Protein AF-A0AAD3H4U1-F1 (afdb_monomer)

pLDDT: mean 79.17, std 21.66, range [33.5, 98.75]

Radius of gyration: 16.48 Å; Cα contacts (8 Å, |Δi|>4): 344; chains: 1; bounding box: 62×26×34 Å

Structure (mmCIF, N/CA/C/O backbone):
data_AF-A0AAD3H4U1-F1
#
_entry.id   AF-A0AAD3H4U1-F1
#
loop_
_atom_site.group_PDB
_atom_site.id
_atom_site.type_symbol
_atom_site.label_atom_id
_atom_site.label_alt_id
_atom_site.label_comp_id
_atom_site.label_asym_id
_atom_site.label_entity_id
_atom_site.label_seq_id
_atom_site.pdbx_PDB_ins_code
_atom_site.Cartn_x
_atom_site.Cartn_y
_atom_site.Cartn_z
_atom_site.occupancy
_atom_site.B_iso_or_equiv
_atom_site.auth_seq_id
_atom_site.auth_comp_id
_atom_site.auth_asym_id
_atom_site.auth_atom_id
_atom_site.pdbx_PDB_model_num
ATOM 1 N N . MET A 1 1 ? -32.655 1.627 -1.604 1.00 44.56 1 MET A N 1
ATOM 2 C CA . MET A 1 1 ? -31.757 0.829 -2.466 1.00 44.56 1 MET A CA 1
ATOM 3 C C . MET A 1 1 ? -30.440 0.688 -1.717 1.00 44.56 1 MET A C 1
ATOM 5 O O . MET A 1 1 ? -30.039 1.661 -1.097 1.00 44.56 1 MET A O 1
ATOM 9 N N . SER A 1 2 ? -29.913 -0.537 -1.650 1.00 52.81 2 SER A N 1
ATOM 10 C CA . SER A 1 2 ? -28.892 -1.041 -0.707 1.00 52.81 2 SER A CA 1
ATOM 11 C C . SER A 1 2 ? -27.741 -0.068 -0.403 1.00 52.81 2 SER A C 1
ATOM 13 O O . SER A 1 2 ? -27.067 0.391 -1.317 1.00 52.81 2 SER A O 1
ATOM 15 N N . THR A 1 3 ? -27.512 0.240 0.878 1.00 61.97 3 THR A N 1
ATOM 16 C CA . THR A 1 3 ? -26.547 1.250 1.357 1.00 61.97 3 THR A CA 1
ATOM 17 C C . THR A 1 3 ? -25.203 0.667 1.830 1.00 61.97 3 THR A C 1
ATOM 19 O O . THR A 1 3 ? -24.522 1.313 2.620 1.00 61.97 3 THR A O 1
ATOM 22 N N . SER A 1 4 ? -24.803 -0.537 1.394 1.00 68.81 4 SER A N 1
ATOM 23 C CA . SER A 1 4 ? -23.528 -1.152 1.830 1.00 68.81 4 SER A CA 1
ATOM 24 C C . SER A 1 4 ? -22.983 -2.265 0.920 1.00 68.81 4 SER A C 1
ATOM 26 O O . SER A 1 4 ? -22.328 -3.183 1.412 1.00 68.81 4 SER A O 1
ATOM 28 N N . ASP A 1 5 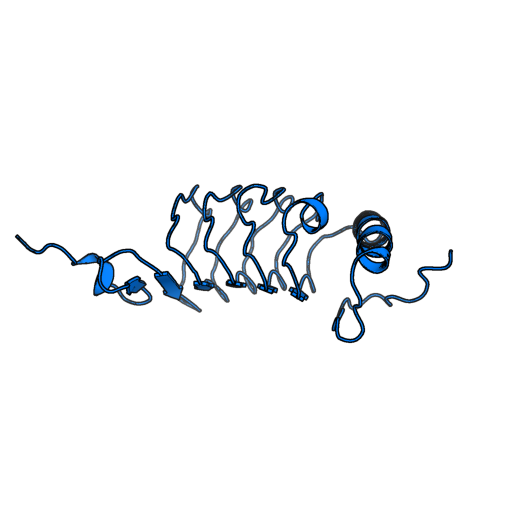? -23.275 -2.245 -0.383 1.00 83.62 5 ASP A N 1
ATOM 29 C CA . ASP A 1 5 ? -22.902 -3.354 -1.282 1.00 83.62 5 ASP A CA 1
ATOM 30 C C . ASP A 1 5 ? -21.385 -3.622 -1.303 1.00 83.62 5 ASP A C 1
ATOM 32 O O . ASP A 1 5 ? -20.948 -4.770 -1.262 1.00 83.62 5 ASP A O 1
ATOM 36 N N . HIS A 1 6 ? -20.567 -2.567 -1.223 1.00 91.19 6 HIS A N 1
ATOM 37 C CA . HIS A 1 6 ? -19.105 -2.674 -1.190 1.00 91.19 6 HIS A CA 1
ATOM 38 C C . HIS A 1 6 ? -18.565 -3.419 0.033 1.00 91.19 6 HIS A C 1
ATOM 40 O O . HIS A 1 6 ? -17.525 -4.059 -0.061 1.00 91.19 6 HIS A O 1
ATOM 46 N N . CYS A 1 7 ? -19.275 -3.395 1.164 1.00 94.62 7 CYS A N 1
ATOM 47 C CA . CYS A 1 7 ? -18.881 -4.139 2.363 1.00 94.62 7 CYS A CA 1
ATOM 48 C C . CYS A 1 7 ? -19.113 -5.650 2.232 1.00 94.62 7 CYS A C 1
ATOM 50 O O . CYS A 1 7 ? -18.691 -6.405 3.102 1.00 94.62 7 CYS A O 1
ATOM 52 N N . SER A 1 8 ? -19.810 -6.086 1.179 1.00 94.31 8 SER A N 1
ATOM 53 C CA . SER A 1 8 ? -19.998 -7.501 0.852 1.00 94.31 8 SER A CA 1
ATOM 54 C C . SER A 1 8 ? -19.009 -8.011 -0.198 1.00 94.31 8 SER A C 1
ATOM 56 O O . SER A 1 8 ? -18.995 -9.205 -0.501 1.00 94.31 8 SER A O 1
ATOM 58 N N . TRP A 1 9 ? -18.185 -7.125 -0.767 1.00 96.38 9 TRP A N 1
ATOM 59 C CA . TRP A 1 9 ? -17.201 -7.514 -1.766 1.00 96.38 9 TRP A CA 1
ATOM 60 C C . TRP A 1 9 ? -16.140 -8.422 -1.155 1.00 96.38 9 TRP A C 1
ATOM 62 O O . TRP A 1 9 ? -15.699 -8.238 -0.019 1.00 96.38 9 TRP A O 1
ATOM 72 N N . TYR A 1 10 ? -15.707 -9.405 -1.943 1.00 96.38 10 TYR A N 1
ATOM 73 C CA . TYR A 1 10 ? -14.598 -10.266 -1.563 1.00 96.38 10 TYR A CA 1
ATOM 74 C C . TYR A 1 10 ? -13.369 -9.421 -1.205 1.00 96.38 10 TYR A C 1
ATOM 76 O O . TYR A 1 10 ? -13.014 -8.492 -1.930 1.00 96.38 10 TYR A O 1
ATOM 84 N N . GLY A 1 11 ? -12.743 -9.742 -0.073 1.00 97.50 11 GLY A N 1
ATOM 85 C CA . GLY A 1 11 ? -11.556 -9.046 0.417 1.00 97.50 11 GLY A CA 1
ATOM 86 C C . GLY A 1 11 ? -11.807 -7.675 1.048 1.00 97.50 11 GLY A C 1
ATOM 87 O O . GLY A 1 11 ? -10.848 -7.053 1.486 1.00 97.50 11 GLY A O 1
ATOM 88 N N . VAL A 1 12 ? -13.050 -7.192 1.139 1.00 97.88 12 VAL A N 1
ATOM 89 C CA . VAL A 1 12 ? -13.371 -5.898 1.763 1.00 97.88 12 VAL A CA 1
ATOM 90 C C . VAL A 1 12 ? -14.016 -6.120 3.128 1.00 97.88 12 VAL A C 1
ATOM 92 O O . VAL A 1 12 ? -14.940 -6.914 3.264 1.00 97.88 12 VAL A O 1
ATOM 95 N N . SER A 1 13 ? -13.549 -5.408 4.156 1.00 97.50 13 SER A N 1
ATOM 96 C CA . SER A 1 13 ? -14.248 -5.316 5.449 1.00 97.50 13 SER A CA 1
ATOM 97 C C . SER A 1 13 ? -14.559 -3.868 5.792 1.00 97.50 13 SER A C 1
ATOM 99 O O . SER A 1 13 ? -13.783 -2.966 5.475 1.00 97.50 13 SER A O 1
ATOM 101 N N . CYS A 1 14 ? -15.693 -3.657 6.457 1.00 97.19 14 CYS A N 1
ATOM 102 C CA . CYS A 1 14 ? -16.146 -2.342 6.886 1.00 97.19 14 CYS A CA 1
ATOM 103 C C . CYS A 1 14 ? -16.385 -2.282 8.395 1.00 97.19 14 CYS A C 1
ATOM 105 O O . CYS A 1 14 ? -16.757 -3.278 9.016 1.00 97.19 14 CYS A O 1
ATOM 107 N N . ASN A 1 15 ? -16.270 -1.085 8.967 1.00 95.12 15 ASN A N 1
ATOM 108 C CA . ASN A 1 15 ? -16.730 -0.814 10.328 1.00 95.12 15 ASN A CA 1
ATOM 109 C C . ASN A 1 15 ? -18.261 -0.627 10.405 1.00 95.12 15 ASN A C 1
ATOM 111 O O . ASN A 1 15 ? -18.975 -0.682 9.402 1.00 95.12 15 ASN A O 1
ATOM 115 N N . THR A 1 16 ? -18.776 -0.345 11.607 1.00 92.06 16 THR A N 1
ATOM 116 C CA . THR A 1 16 ? -20.213 -0.110 11.868 1.00 92.06 16 THR A CA 1
ATOM 117 C C . THR A 1 16 ? -20.799 1.089 11.115 1.00 92.06 16 THR A C 1
ATOM 119 O O . THR A 1 16 ? -22.016 1.182 10.970 1.00 92.06 16 THR A O 1
ATOM 122 N N . GLY A 1 17 ? -19.950 1.997 10.623 1.00 93.50 17 GLY A N 1
ATOM 123 C CA . GLY A 1 17 ? -20.324 3.129 9.776 1.00 93.50 17 GLY A CA 1
ATOM 124 C C . GLY A 1 17 ? -20.249 2.844 8.273 1.00 93.50 17 GLY A C 1
ATOM 125 O O . GLY A 1 17 ? -20.375 3.784 7.495 1.00 93.50 17 GLY A O 1
ATOM 126 N N . TYR A 1 18 ? -20.029 1.589 7.861 1.00 93.56 18 TYR A N 1
ATOM 127 C CA . TYR A 1 18 ? -19.858 1.154 6.464 1.00 93.56 18 TYR A CA 1
ATOM 128 C C . TYR A 1 18 ? -18.635 1.741 5.740 1.00 93.56 18 TYR A C 1
ATOM 130 O O . TYR A 1 18 ? -18.549 1.686 4.511 1.00 93.56 18 TYR A O 1
ATOM 138 N N . TYR A 1 19 ? -17.661 2.271 6.481 1.00 95.38 19 TYR A N 1
ATOM 139 C CA . TYR A 1 19 ? -16.376 2.668 5.911 1.00 95.38 19 TYR A CA 1
ATOM 140 C C . TYR A 1 19 ? -15.465 1.454 5.805 1.00 95.38 19 TYR A C 1
ATOM 142 O O . TYR A 1 19 ? -15.369 0.686 6.761 1.00 95.38 19 TYR A O 1
ATOM 150 N N . VAL A 1 20 ? -14.781 1.316 4.670 1.00 97.12 20 VAL A N 1
ATOM 151 C CA . VAL A 1 20 ? -13.794 0.254 4.454 1.00 97.12 20 VAL A CA 1
ATOM 152 C C . VAL A 1 20 ? -12.621 0.440 5.414 1.00 97.12 20 VAL A C 1
ATOM 154 O O . VAL A 1 20 ? -12.002 1.504 5.424 1.00 97.12 20 VAL A O 1
ATOM 157 N N . THR A 1 21 ? -12.325 -0.600 6.189 1.00 98.38 21 THR A N 1
ATOM 158 C CA . THR A 1 21 ? -11.187 -0.660 7.119 1.00 98.38 21 THR A CA 1
ATOM 159 C C . THR A 1 21 ? -10.133 -1.672 6.681 1.00 98.38 21 THR A C 1
ATOM 161 O O . THR A 1 21 ? -8.959 -1.506 6.998 1.00 98.38 21 THR A O 1
ATOM 164 N N . VAL A 1 22 ? -10.513 -2.673 5.879 1.00 98.56 22 VAL A N 1
ATOM 165 C CA . VAL A 1 22 ? -9.597 -3.691 5.347 1.00 98.56 22 VAL A CA 1
ATOM 166 C C . VAL A 1 22 ? -9.828 -3.875 3.855 1.00 98.56 22 VAL A C 1
ATOM 168 O O . VAL A 1 22 ? -10.969 -4.052 3.422 1.00 98.56 22 VAL A O 1
ATOM 171 N N . ILE A 1 23 ? -8.736 -3.909 3.094 1.00 98.50 23 ILE A N 1
ATOM 172 C CA . ILE A 1 23 ? -8.675 -4.484 1.749 1.00 98.50 23 ILE A CA 1
ATOM 173 C C . ILE A 1 23 ? -7.644 -5.612 1.786 1.00 98.50 23 ILE A C 1
ATOM 175 O O . ILE A 1 23 ? -6.462 -5.356 1.998 1.00 98.50 23 ILE A O 1
ATOM 179 N N . ASN A 1 24 ? -8.093 -6.847 1.574 1.00 98.50 24 ASN A N 1
ATOM 180 C CA . ASN A 1 24 ? -7.283 -8.059 1.593 1.00 98.50 24 ASN A CA 1
ATOM 181 C C . ASN A 1 24 ? -7.542 -8.913 0.352 1.00 98.50 24 ASN A C 1
ATOM 183 O O . ASN A 1 24 ? -8.496 -9.688 0.301 1.00 98.50 24 ASN A O 1
ATOM 187 N N . LEU A 1 25 ? -6.682 -8.750 -0.651 1.00 98.38 25 LEU A N 1
ATOM 188 C CA . LEU A 1 25 ? -6.785 -9.403 -1.956 1.00 98.38 25 LEU A CA 1
ATOM 189 C C . LEU A 1 25 ? -5.458 -10.082 -2.339 1.00 98.38 25 LEU A C 1
ATOM 191 O O . LEU A 1 25 ? -4.853 -9.737 -3.361 1.00 98.38 25 LEU A O 1
ATOM 195 N N . PRO A 1 26 ? -4.966 -11.039 -1.533 1.00 98.31 26 PRO A N 1
ATOM 196 C CA . PRO A 1 26 ? -3.774 -11.794 -1.877 1.00 98.31 26 PRO A CA 1
ATOM 197 C C . PRO A 1 26 ? -4.075 -12.688 -3.082 1.00 98.31 26 PRO A C 1
ATOM 199 O O . PRO A 1 26 ? -5.192 -13.200 -3.206 1.00 98.31 26 PRO A O 1
ATOM 202 N N . GLN A 1 27 ? -3.098 -12.886 -3.971 1.00 98.25 27 GLN A N 1
ATOM 203 C CA . GLN A 1 27 ? -3.196 -13.868 -5.068 1.00 98.25 27 GLN A CA 1
ATOM 204 C C . GLN A 1 27 ? -4.468 -13.738 -5.918 1.00 98.25 27 GLN A C 1
ATOM 206 O O . GLN A 1 27 ? -5.022 -14.723 -6.403 1.00 98.25 27 GLN A O 1
ATOM 211 N N . SER A 1 28 ? -4.953 -12.510 -6.094 1.00 98.25 28 SER A N 1
ATOM 212 C CA . SER A 1 28 ? -6.232 -12.230 -6.753 1.00 98.25 28 SER A CA 1
ATOM 213 C C . SER 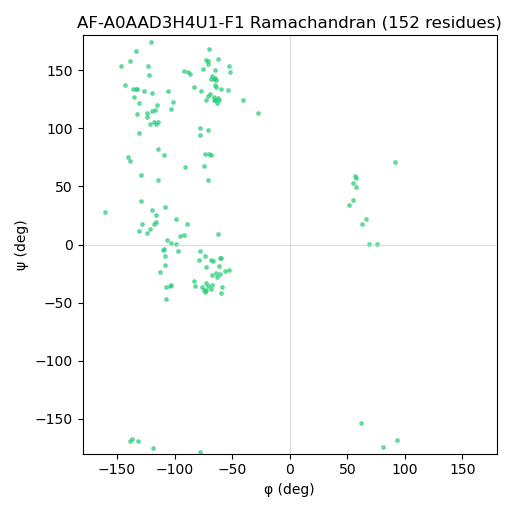A 1 28 ? -6.069 -11.898 -8.239 1.00 98.25 28 SER A C 1
ATOM 215 O O . SER A 1 28 ? -7.030 -11.508 -8.898 1.00 98.25 28 SER A O 1
ATOM 217 N N . GLY A 1 29 ? -4.854 -12.048 -8.777 1.00 98.06 29 GLY A N 1
ATOM 218 C CA . GLY A 1 29 ? -4.540 -11.763 -10.175 1.00 98.06 29 GLY A CA 1
ATOM 219 C C . GLY A 1 29 ? -4.664 -10.282 -10.538 1.00 98.06 29 GLY A C 1
ATOM 220 O O . GLY A 1 29 ? -4.851 -9.961 -11.710 1.00 98.06 29 GLY A O 1
ATOM 221 N N . LEU A 1 30 ? -4.587 -9.380 -9.552 1.00 98.06 30 LEU A N 1
ATOM 222 C CA . LEU A 1 30 ? -4.671 -7.941 -9.790 1.00 98.06 30 LEU A CA 1
ATOM 223 C C . LEU A 1 30 ? -3.481 -7.493 -10.635 1.00 98.06 30 LEU A C 1
ATOM 225 O O . LEU A 1 30 ? -2.350 -7.888 -10.371 1.00 98.06 30 LEU A O 1
ATOM 229 N N . SER A 1 31 ? -3.732 -6.660 -11.639 1.00 98.12 31 SER A N 1
ATOM 230 C CA . SER A 1 31 ? -2.707 -6.191 -12.571 1.00 98.12 31 SER A CA 1
ATOM 231 C C . SER A 1 31 ? -2.872 -4.712 -12.883 1.00 98.12 31 SER A C 1
ATOM 233 O O . SER A 1 31 ? -3.979 -4.179 -12.792 1.00 98.12 31 SER A O 1
ATOM 235 N N . GLY A 1 32 ? -1.793 -4.075 -13.330 1.00 97.50 32 GLY A N 1
ATOM 236 C CA . GLY A 1 32 ? -1.760 -2.643 -13.614 1.00 97.50 32 GLY A CA 1
ATOM 237 C C . GLY A 1 32 ? -1.272 -1.830 -12.417 1.00 97.50 32 GLY A C 1
ATOM 238 O O . GLY A 1 32 ? -0.713 -2.373 -11.466 1.00 97.50 32 GLY A O 1
ATOM 239 N N . SER A 1 33 ? -1.435 -0.511 -12.487 1.00 97.50 33 SER A N 1
ATOM 240 C CA . SER A 1 33 ? -0.935 0.410 -11.465 1.00 97.50 33 SER A CA 1
ATOM 241 C C . SER A 1 33 ? -1.909 0.614 -10.314 1.00 97.50 33 SER A C 1
ATOM 243 O O . SER A 1 33 ? -3.121 0.694 -10.525 1.00 97.50 33 SER A O 1
ATOM 245 N N . LEU A 1 34 ? -1.367 0.809 -9.111 1.00 96.56 34 LEU A N 1
ATOM 246 C CA . LEU A 1 34 ? -2.147 1.271 -7.968 1.00 96.56 34 LEU A CA 1
ATOM 247 C C . LEU A 1 34 ? -2.712 2.675 -8.258 1.00 96.56 34 LEU A C 1
ATOM 249 O O . LEU A 1 34 ? -1.950 3.578 -8.614 1.00 96.56 34 LEU A O 1
ATOM 253 N N . PRO A 1 35 ? -4.033 2.892 -8.135 1.00 95.12 35 PRO A N 1
ATOM 254 C CA . PRO A 1 35 ? -4.610 4.222 -8.269 1.00 95.12 35 PRO A CA 1
ATOM 255 C C . PRO A 1 35 ? -4.269 5.072 -7.043 1.00 95.12 35 PRO A C 1
ATOM 257 O O . PRO A 1 35 ? -4.013 4.548 -5.958 1.00 95.12 35 PRO A O 1
ATOM 260 N N . PHE A 1 36 ? -4.325 6.398 -7.181 1.00 92.44 36 PHE A N 1
ATOM 261 C CA . PHE A 1 36 ? -4.342 7.255 -5.999 1.00 92.44 36 PHE A CA 1
ATOM 262 C C . PHE A 1 36 ? -5.595 6.940 -5.174 1.00 92.44 36 PHE A C 1
ATOM 264 O O . PHE A 1 36 ? -6.718 7.001 -5.680 1.00 92.44 36 PHE A O 1
ATOM 271 N N . LEU A 1 37 ? -5.390 6.608 -3.904 1.00 90.50 37 LEU A N 1
ATOM 272 C CA . LEU A 1 37 ? -6.444 6.235 -2.977 1.00 90.50 37 LEU A CA 1
ATOM 273 C C . LEU A 1 37 ? -6.456 7.208 -1.800 1.00 90.50 37 LEU A C 1
ATOM 275 O O . LEU A 1 37 ? -5.427 7.458 -1.166 1.00 90.50 37 LEU A O 1
ATOM 279 N N . LYS A 1 38 ? -7.654 7.713 -1.507 1.00 95.31 38 LYS A N 1
ATOM 280 C CA . LYS A 1 38 ? -7.955 8.477 -0.303 1.00 95.31 38 LYS A CA 1
ATOM 281 C C . LYS A 1 38 ? -8.969 7.705 0.528 1.00 95.31 38 LYS A C 1
ATOM 283 O O . LYS A 1 38 ? -10.145 7.648 0.168 1.00 95.31 38 LYS A O 1
ATOM 288 N N . MET A 1 39 ? -8.502 7.075 1.598 1.00 95.12 39 MET A N 1
ATOM 289 C CA . MET A 1 39 ? -9.304 6.175 2.426 1.00 95.12 39 MET A CA 1
ATOM 290 C C . MET A 1 39 ? -8.959 6.376 3.900 1.00 95.12 39 MET A C 1
ATOM 292 O O . MET A 1 39 ? -8.300 5.550 4.520 1.00 95.12 39 MET A O 1
ATOM 296 N N . ASP A 1 40 ? -9.449 7.473 4.476 1.00 93.56 40 ASP A N 1
ATOM 297 C CA . ASP A 1 40 ? -9.120 7.926 5.839 1.00 93.56 40 ASP A CA 1
ATOM 298 C C . ASP A 1 40 ? -9.470 6.920 6.956 1.00 93.56 40 ASP A C 1
ATOM 300 O O . ASP A 1 40 ? -9.102 7.129 8.108 1.00 93.56 40 ASP A O 1
ATOM 304 N N . LYS A 1 41 ? -10.232 5.863 6.645 1.00 97.75 41 LYS A N 1
ATOM 305 C CA . LYS A 1 41 ? -10.636 4.800 7.580 1.00 97.75 41 LYS A CA 1
ATOM 306 C C . LYS A 1 41 ? -9.965 3.456 7.312 1.00 97.75 41 LYS A C 1
ATOM 308 O O . LYS A 1 41 ? -10.197 2.538 8.086 1.00 97.75 41 LYS A O 1
ATOM 313 N N . LEU A 1 42 ? -9.180 3.338 6.241 1.00 98.44 42 LEU A N 1
ATOM 314 C CA . LEU A 1 42 ? -8.474 2.106 5.925 1.00 98.44 42 LEU A CA 1
ATOM 315 C C . LEU A 1 42 ? -7.345 1.905 6.935 1.00 98.44 42 LEU A C 1
ATOM 317 O O . LEU A 1 42 ? -6.543 2.809 7.141 1.00 98.44 42 LEU A O 1
ATOM 321 N N . GLU A 1 43 ? -7.310 0.727 7.542 1.00 98.56 43 GLU A N 1
ATOM 322 C CA . GLU A 1 43 ? -6.330 0.314 8.552 1.00 98.56 43 GLU A CA 1
ATOM 323 C C . GLU A 1 43 ? -5.353 -0.708 7.949 1.00 98.56 43 GLU A C 1
ATOM 325 O O . GLU A 1 43 ? -4.150 -0.639 8.195 1.00 98.56 43 GLU A O 1
ATOM 330 N N . TYR A 1 44 ? -5.848 -1.592 7.071 1.00 98.62 44 TYR A N 1
ATOM 331 C CA . TYR A 1 44 ? -5.061 -2.676 6.478 1.00 98.62 44 TYR A CA 1
ATOM 332 C C . TYR A 1 44 ? -5.217 -2.725 4.955 1.00 98.62 44 TYR A C 1
ATOM 334 O O . TYR A 1 44 ? -6.321 -2.920 4.434 1.00 98.62 44 TYR A O 1
ATOM 342 N N . LEU A 1 45 ? -4.095 -2.604 4.241 1.00 98.56 45 LEU A N 1
ATOM 343 C CA . LEU A 1 45 ? -4.004 -2.805 2.796 1.00 98.56 45 LEU A CA 1
ATOM 344 C C . LEU A 1 45 ? -3.063 -3.974 2.496 1.00 98.56 45 LEU A C 1
ATOM 346 O O . LEU A 1 45 ? -1.845 -3.840 2.593 1.00 98.56 45 LEU A O 1
ATOM 350 N N . THR A 1 46 ? -3.628 -5.115 2.106 1.00 98.44 46 THR A N 1
ATOM 351 C CA . THR A 1 46 ? -2.887 -6.340 1.781 1.00 98.44 46 THR A CA 1
ATOM 352 C C . THR A 1 46 ? -3.221 -6.804 0.368 1.00 98.44 46 THR A C 1
ATOM 354 O O . THR A 1 46 ? -4.330 -7.256 0.078 1.00 98.44 46 THR A O 1
ATOM 357 N N . LEU A 1 47 ? -2.240 -6.666 -0.526 1.00 98.56 47 LEU A N 1
ATOM 358 C CA . LEU A 1 47 ? -2.304 -7.068 -1.931 1.00 98.56 47 LEU A CA 1
ATOM 359 C C . LEU A 1 47 ? -1.102 -7.948 -2.349 1.00 98.56 47 LEU A C 1
ATOM 361 O O . LEU A 1 47 ? -0.605 -7.780 -3.472 1.00 98.56 47 LEU A O 1
ATOM 365 N N . PRO A 1 48 ? -0.585 -8.864 -1.504 1.00 98.44 48 PRO A N 1
ATOM 366 C CA . PRO A 1 48 ? 0.615 -9.604 -1.854 1.00 98.44 48 PRO A CA 1
ATOM 367 C C . PRO A 1 48 ? 0.350 -10.615 -2.972 1.00 98.44 48 PRO A C 1
ATOM 369 O O . PRO A 1 48 ? -0.775 -11.097 -3.143 1.00 98.44 48 PRO A O 1
ATOM 372 N N . ASN A 1 49 ? 1.411 -11.005 -3.676 1.00 98.56 49 ASN A N 1
ATOM 373 C CA . ASN A 1 49 ? 1.364 -12.032 -4.719 1.00 98.56 49 ASN A CA 1
ATOM 374 C C . ASN A 1 49 ? 0.369 -11.680 -5.839 1.00 98.56 49 ASN A C 1
ATOM 376 O O . ASN A 1 49 ? -0.484 -12.486 -6.212 1.00 98.56 49 ASN A O 1
ATOM 380 N N . ASN A 1 50 ? 0.456 -10.459 -6.356 1.00 98.75 50 ASN A N 1
ATOM 381 C CA . ASN A 1 50 ? -0.316 -10.003 -7.510 1.00 98.75 50 ASN A CA 1
ATOM 382 C C . ASN A 1 50 ? 0.636 -9.604 -8.656 1.00 98.75 50 ASN A C 1
ATOM 384 O O . ASN A 1 50 ? 1.847 -9.802 -8.595 1.00 98.75 50 ASN A O 1
ATOM 388 N N . TYR A 1 51 ? 0.081 -9.068 -9.738 1.00 98.50 51 TYR A N 1
ATOM 389 C CA . TYR A 1 51 ? 0.809 -8.587 -10.914 1.00 98.50 51 TYR A CA 1
ATOM 390 C C . TYR A 1 51 ? 0.784 -7.054 -10.997 1.00 98.50 51 TYR A C 1
ATOM 392 O O . TYR A 1 51 ? 0.702 -6.486 -12.091 1.00 98.50 51 TYR A O 1
ATOM 400 N N . LEU A 1 52 ? 0.773 -6.368 -9.849 1.00 98.56 52 LEU A N 1
ATOM 401 C CA . LEU A 1 52 ? 0.752 -4.906 -9.811 1.00 98.56 52 LEU A CA 1
ATOM 402 C C . LEU A 1 52 ? 2.083 -4.346 -10.320 1.00 98.56 52 LEU A C 1
ATOM 404 O O . LEU A 1 52 ? 3.143 -4.904 -10.049 1.00 98.56 52 LEU A O 1
ATOM 408 N N . THR A 1 53 ? 2.023 -3.240 -11.053 1.00 97.94 53 THR A N 1
ATOM 409 C CA . THR A 1 53 ? 3.167 -2.605 -11.732 1.00 97.94 53 THR A CA 1
ATOM 410 C C . THR A 1 53 ? 3.194 -1.101 -11.482 1.00 97.94 53 THR A C 1
ATOM 412 O O . THR A 1 53 ? 2.176 -0.524 -11.108 1.00 97.94 53 THR A O 1
ATOM 415 N N . GLY A 1 54 ? 4.302 -0.431 -11.799 1.00 95.75 54 GLY A N 1
ATOM 416 C CA . GLY A 1 54 ? 4.405 1.022 -11.663 1.00 95.75 54 GLY A CA 1
ATOM 417 C C . GLY A 1 54 ? 4.700 1.470 -10.228 1.00 95.75 54 GLY A C 1
ATOM 418 O O . GLY A 1 54 ? 4.913 0.654 -9.330 1.00 95.75 54 GLY A O 1
ATOM 419 N N . ALA A 1 55 ? 4.695 2.787 -10.014 1.00 94.00 55 ALA A N 1
ATOM 420 C CA . ALA A 1 55 ? 4.989 3.388 -8.717 1.00 94.00 55 ALA A CA 1
ATOM 421 C C . ALA A 1 55 ? 3.827 3.244 -7.721 1.00 94.00 55 ALA A C 1
ATOM 423 O O . ALA A 1 55 ? 2.654 3.271 -8.105 1.00 94.00 55 ALA A O 1
ATOM 424 N N . ILE A 1 56 ? 4.154 3.196 -6.426 1.00 94.19 56 ILE A N 1
ATOM 425 C CA . ILE A 1 56 ? 3.164 3.391 -5.363 1.00 94.19 56 ILE A CA 1
ATOM 426 C C . ILE A 1 56 ? 2.787 4.886 -5.318 1.00 94.19 56 ILE A C 1
ATOM 428 O O . ILE A 1 56 ? 3.672 5.732 -5.161 1.00 94.19 56 ILE A O 1
ATOM 432 N N . PRO A 1 57 ? 1.498 5.252 -5.438 1.00 93.62 57 PRO A N 1
ATOM 433 C CA . PRO A 1 57 ? 1.052 6.624 -5.233 1.00 93.62 57 PRO A CA 1
ATOM 434 C C . PRO A 1 57 ? 1.273 7.065 -3.789 1.00 93.62 57 PRO A C 1
ATOM 436 O O . PRO A 1 57 ? 1.160 6.272 -2.858 1.00 93.62 57 PRO A O 1
ATOM 439 N N . ASN A 1 58 ? 1.500 8.358 -3.581 1.00 91.75 58 ASN A N 1
ATOM 440 C CA . ASN A 1 58 ? 1.506 8.899 -2.230 1.00 91.75 58 ASN A CA 1
ATOM 441 C C . ASN A 1 58 ? 0.071 8.908 -1.677 1.00 91.75 58 ASN A C 1
ATOM 443 O O . ASN A 1 58 ? -0.727 9.766 -2.052 1.00 91.75 58 ASN A O 1
ATOM 447 N N . PHE A 1 59 ? -0.282 7.903 -0.880 1.00 93.62 59 PHE A N 1
ATOM 448 C CA . PHE A 1 59 ? -1.644 7.691 -0.394 1.00 93.62 59 PHE A CA 1
ATOM 449 C C . PHE A 1 59 ? -2.084 8.729 0.640 1.00 93.62 59 PHE A C 1
ATOM 451 O O . PHE A 1 59 ? -1.271 9.290 1.363 1.00 93.62 59 PHE A O 1
ATOM 458 N N . ASP A 1 60 ? -3.399 8.934 0.744 1.00 95.06 60 ASP A N 1
ATOM 459 C CA . ASP A 1 60 ? -4.034 9.742 1.791 1.00 95.06 60 ASP A CA 1
ATOM 460 C C . ASP A 1 60 ? -4.887 8.811 2.670 1.00 95.06 60 ASP A C 1
ATOM 462 O O . ASP A 1 60 ? -6.074 8.586 2.418 1.00 95.06 60 ASP A O 1
ATOM 466 N N . MET A 1 61 ? -4.232 8.138 3.621 1.00 96.19 61 MET A N 1
ATOM 467 C CA . MET A 1 61 ? -4.828 7.088 4.457 1.00 96.19 61 MET A CA 1
ATOM 468 C C . MET A 1 61 ? -4.354 7.249 5.898 1.00 96.19 61 MET A C 1
ATOM 470 O O . MET A 1 61 ? -3.556 6.468 6.410 1.00 96.19 61 MET A O 1
ATOM 474 N N . GLY A 1 62 ? -4.860 8.289 6.558 1.00 95.50 62 GLY A N 1
ATOM 475 C CA . GLY A 1 62 ? -4.389 8.689 7.884 1.00 95.50 62 GLY A CA 1
ATOM 476 C C . GLY A 1 62 ? -4.454 7.597 8.959 1.00 95.50 62 GLY A C 1
ATOM 477 O O . GLY A 1 62 ? -3.706 7.675 9.925 1.00 95.50 62 GLY A O 1
ATOM 478 N N . ASN A 1 63 ? -5.310 6.587 8.794 1.00 97.62 63 ASN A N 1
ATOM 479 C CA . ASN A 1 63 ? -5.484 5.474 9.729 1.00 97.62 63 ASN A CA 1
ATOM 480 C C . ASN A 1 63 ? -4.734 4.194 9.333 1.00 97.62 63 ASN A C 1
ATOM 482 O O . ASN A 1 63 ? -4.857 3.206 10.048 1.00 97.62 63 ASN A O 1
ATOM 486 N N . LEU A 1 64 ? -3.994 4.186 8.221 1.00 97.94 64 LEU A N 1
ATOM 487 C CA . LEU A 1 64 ? -3.341 2.971 7.747 1.00 97.94 64 LEU A CA 1
ATOM 488 C C . LEU A 1 64 ? -2.262 2.538 8.740 1.00 97.94 64 LEU A C 1
ATOM 490 O O . LEU A 1 64 ? -1.357 3.313 9.036 1.00 97.94 64 LEU A O 1
ATOM 494 N N . GLU A 1 65 ? -2.362 1.302 9.217 1.00 95.62 65 GLU A N 1
ATOM 495 C CA . GLU A 1 65 ? -1.423 0.685 10.155 1.00 95.62 65 GLU A CA 1
ATOM 496 C C . GLU A 1 65 ? -0.507 -0.306 9.441 1.00 95.62 65 GLU A C 1
ATOM 498 O O . GLU A 1 65 ? 0.678 -0.385 9.763 1.00 95.62 65 GLU A O 1
ATOM 503 N N . GLN A 1 66 ? -1.022 -1.030 8.441 1.00 95.25 66 GLN A N 1
ATOM 504 C CA . GLN A 1 66 ? -0.234 -2.015 7.702 1.00 95.25 66 GLN A CA 1
ATOM 505 C C . GLN A 1 66 ? -0.413 -1.907 6.191 1.00 95.25 66 GLN A C 1
ATOM 507 O O . GLN A 1 66 ? -1.531 -1.866 5.664 1.00 95.25 66 GLN A O 1
ATOM 512 N N . MET A 1 67 ? 0.720 -1.941 5.492 1.00 96.75 67 MET A N 1
ATOM 513 C CA . MET A 1 67 ? 0.795 -1.993 4.038 1.00 96.75 67 MET A CA 1
ATOM 514 C C . MET A 1 67 ? 1.619 -3.206 3.604 1.00 96.75 67 MET A C 1
ATOM 516 O O . MET A 1 67 ? 2.827 -3.261 3.825 1.00 96.75 67 MET A O 1
ATOM 520 N N . ILE A 1 68 ? 0.968 -4.173 2.960 1.00 96.94 68 ILE A N 1
ATOM 521 C CA . ILE A 1 68 ? 1.577 -5.429 2.511 1.00 96.94 68 ILE A CA 1
ATOM 522 C C . ILE A 1 68 ? 1.402 -5.539 0.994 1.00 96.94 68 ILE A C 1
ATOM 524 O O . ILE A 1 68 ? 0.311 -5.830 0.502 1.00 96.94 68 ILE A O 1
ATOM 528 N N . LEU A 1 69 ? 2.480 -5.288 0.250 1.00 97.62 69 LEU A N 1
ATOM 529 C CA . LEU A 1 69 ? 2.505 -5.270 -1.220 1.00 97.62 69 LEU A CA 1
ATOM 530 C C . LEU A 1 69 ? 3.618 -6.163 -1.800 1.00 97.62 69 LEU A C 1
ATOM 532 O O . LEU A 1 69 ? 3.996 -6.002 -2.963 1.00 97.62 69 LEU A O 1
ATOM 536 N N . ASN A 1 70 ? 4.162 -7.094 -1.012 1.00 95.56 70 ASN A N 1
ATOM 537 C CA . ASN A 1 70 ? 5.216 -7.999 -1.468 1.00 95.56 70 ASN A CA 1
ATOM 538 C C . ASN A 1 70 ? 4.781 -8.909 -2.620 1.00 95.56 70 ASN A C 1
ATOM 540 O O . ASN A 1 70 ? 3.592 -9.164 -2.814 1.00 95.56 70 ASN A O 1
ATOM 544 N N . ASP A 1 71 ? 5.763 -9.432 -3.350 1.00 97.50 71 ASP A N 1
ATOM 545 C CA . ASP A 1 71 ? 5.551 -10.331 -4.489 1.00 97.50 71 ASP A CA 1
ATOM 546 C C . ASP A 1 71 ? 4.662 -9.678 -5.560 1.00 97.50 71 ASP A C 1
ATOM 548 O O . ASP A 1 71 ? 3.590 -10.172 -5.912 1.00 97.50 71 ASP A O 1
ATOM 552 N N . ASN A 1 72 ? 5.099 -8.517 -6.041 1.00 98.44 72 ASN A N 1
ATOM 553 C CA . ASN A 1 72 ? 4.490 -7.795 -7.154 1.00 98.44 72 ASN A CA 1
ATOM 554 C C . ASN A 1 72 ? 5.591 -7.369 -8.143 1.00 98.44 72 ASN A C 1
ATOM 556 O O . ASN A 1 72 ? 6.725 -7.839 -8.100 1.00 98.44 72 ASN A O 1
ATOM 560 N N . SER A 1 73 ? 5.256 -6.510 -9.100 1.00 97.69 73 SER A N 1
ATOM 561 C CA . SER A 1 73 ? 6.200 -5.890 -10.036 1.00 97.69 73 SER A CA 1
ATOM 562 C C . SER A 1 73 ? 6.199 -4.363 -9.904 1.00 97.69 73 SER A C 1
ATOM 564 O O . SER A 1 73 ? 6.440 -3.661 -10.888 1.00 97.69 73 SER A O 1
ATOM 566 N N . LEU A 1 74 ? 5.908 -3.843 -8.705 1.00 96.44 74 LEU A N 1
ATOM 567 C CA . LEU A 1 74 ? 5.934 -2.407 -8.415 1.00 96.44 74 LEU A CA 1
ATOM 568 C C . LEU A 1 74 ? 7.365 -1.882 -8.542 1.00 96.44 74 LEU A C 1
ATOM 570 O O . LEU A 1 74 ? 8.317 -2.586 -8.217 1.00 96.44 74 LEU A O 1
ATOM 574 N N . ASP A 1 75 ? 7.528 -0.665 -9.040 1.00 92.94 75 ASP A N 1
ATOM 575 C CA . ASP A 1 75 ? 8.825 -0.115 -9.428 1.00 92.94 75 ASP A CA 1
ATOM 576 C C . ASP A 1 75 ? 8.979 1.358 -9.018 1.00 92.94 75 ASP A C 1
ATOM 578 O O . ASP A 1 75 ? 8.184 1.903 -8.248 1.00 92.94 75 ASP A O 1
ATOM 582 N N . ASN A 1 76 ? 10.032 2.006 -9.528 1.00 88.25 76 ASN A N 1
ATOM 583 C CA . ASN A 1 76 ? 10.414 3.378 -9.193 1.00 88.25 76 ASN A CA 1
ATOM 584 C C . ASN A 1 76 ? 10.754 3.545 -7.697 1.00 88.25 76 ASN A C 1
ATOM 586 O O . ASN A 1 76 ? 11.264 2.625 -7.058 1.00 88.25 76 ASN A O 1
ATOM 590 N N . GLY A 1 77 ? 10.585 4.752 -7.160 1.00 84.75 77 GLY A N 1
ATOM 591 C CA . GLY A 1 77 ? 10.857 5.060 -5.759 1.00 84.75 77 GLY A CA 1
ATOM 592 C C . GLY A 1 77 ? 9.628 4.886 -4.878 1.00 84.75 77 GLY A C 1
ATOM 593 O O . GLY A 1 77 ? 8.502 5.129 -5.316 1.00 84.75 77 GLY A O 1
ATOM 594 N N . 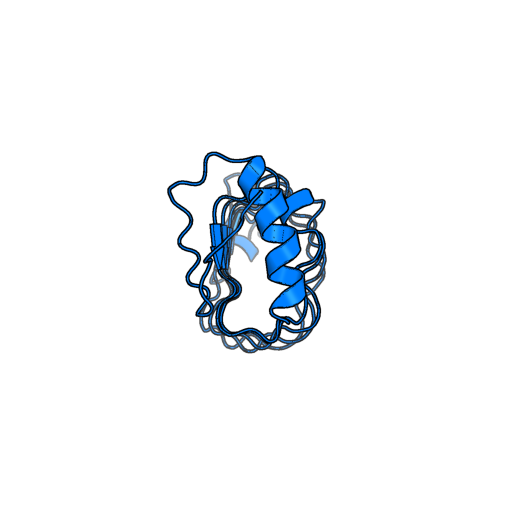ILE A 1 78 ? 9.860 4.523 -3.618 1.00 86.12 78 ILE A N 1
ATOM 595 C CA . ILE A 1 78 ? 8.828 4.572 -2.581 1.00 86.12 78 ILE A CA 1
ATOM 596 C C . ILE A 1 78 ? 8.531 6.057 -2.287 1.00 86.12 78 ILE A C 1
ATOM 598 O O . ILE A 1 78 ? 9.475 6.832 -2.112 1.00 86.12 78 ILE A O 1
ATOM 602 N N . PRO A 1 79 ? 7.259 6.498 -2.294 1.00 87.94 79 PRO A N 1
ATOM 603 C CA . PRO A 1 79 ? 6.915 7.892 -2.031 1.00 87.94 79 PRO A CA 1
ATOM 604 C C . PRO A 1 79 ? 7.147 8.252 -0.556 1.00 87.94 79 PRO A C 1
ATOM 606 O O . PRO A 1 79 ? 7.307 7.389 0.300 1.00 87.94 79 PRO A O 1
ATOM 609 N N . ALA A 1 80 ? 7.103 9.549 -0.251 1.00 84.38 80 ALA A N 1
ATOM 610 C CA . ALA A 1 80 ? 7.389 10.056 1.090 1.00 84.38 80 ALA A CA 1
AT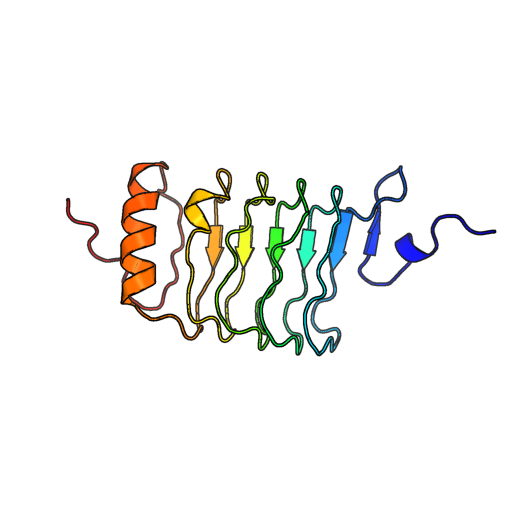OM 611 C C . ALA A 1 80 ? 6.399 9.587 2.173 1.00 84.38 80 ALA A C 1
ATOM 613 O O . ALA A 1 80 ? 6.772 9.565 3.339 1.00 84.38 80 ALA A O 1
ATOM 614 N N . PHE A 1 81 ? 5.160 9.230 1.809 1.00 88.31 81 PHE A N 1
ATOM 615 C CA . PHE A 1 81 ? 4.110 8.812 2.748 1.00 88.31 81 PHE A CA 1
ATOM 616 C C . PHE A 1 81 ? 3.816 9.831 3.868 1.00 88.31 81 PHE A C 1
ATOM 618 O O . PHE A 1 81 ? 3.487 9.468 4.996 1.00 88.31 81 PHE A O 1
ATOM 625 N N . ASP A 1 82 ? 3.843 11.124 3.536 1.00 87.81 82 ASP A N 1
ATOM 626 C CA . ASP A 1 82 ? 3.565 12.263 4.433 1.00 87.81 82 ASP A CA 1
ATOM 627 C C . ASP A 1 82 ? 2.155 12.268 5.051 1.00 87.81 82 ASP A C 1
ATOM 629 O O . ASP A 1 82 ? 1.879 13.017 5.989 1.00 87.81 82 ASP A O 1
ATOM 633 N N . LYS A 1 83 ? 1.258 11.411 4.557 1.00 92.94 83 LYS A N 1
ATOM 634 C CA . LYS A 1 83 ? -0.114 11.252 5.054 1.00 92.94 83 LYS A CA 1
ATOM 635 C C . LYS A 1 83 ? -0.408 9.877 5.652 1.00 92.94 83 LYS A C 1
ATOM 637 O O . LYS A 1 83 ? -1.579 9.523 5.798 1.00 92.94 83 LYS A O 1
ATOM 642 N N . LEU A 1 84 ? 0.627 9.125 6.035 1.00 93.00 84 LEU A N 1
ATOM 643 C CA . LEU A 1 84 ? 0.507 7.835 6.727 1.00 93.00 84 LEU A CA 1
ATOM 644 C C . LEU A 1 84 ? 1.072 7.892 8.167 1.00 93.00 84 LEU A C 1
ATOM 646 O O . LEU A 1 84 ? 1.932 7.091 8.533 1.00 93.00 84 LEU A O 1
ATOM 650 N N . PRO A 1 85 ? 0.599 8.811 9.034 1.00 91.12 85 PRO A N 1
ATOM 651 C CA . PRO A 1 85 ? 1.186 9.041 10.359 1.00 91.12 85 PRO A CA 1
ATOM 652 C C . PRO A 1 85 ? 1.025 7.862 11.333 1.00 91.12 85 PRO A C 1
ATOM 654 O O . PRO A 1 85 ? 1.647 7.858 12.397 1.00 91.12 85 PRO A O 1
ATOM 657 N N . ASN A 1 86 ? 0.156 6.899 11.009 1.00 93.12 86 ASN A N 1
ATOM 658 C CA . ASN A 1 86 ? -0.144 5.735 11.839 1.00 93.12 86 ASN A CA 1
ATOM 659 C C . ASN A 1 86 ? 0.457 4.427 11.315 1.00 93.12 86 ASN A C 1
ATOM 661 O O . ASN A 1 86 ? 0.226 3.393 11.934 1.00 93.12 86 ASN A O 1
ATOM 665 N N . LEU A 1 87 ? 1.238 4.466 10.231 1.00 89.94 87 LEU A N 1
ATOM 666 C CA . LEU A 1 87 ? 1.802 3.259 9.644 1.00 89.94 87 LEU A CA 1
ATOM 667 C C . LEU A 1 87 ? 2.804 2.609 10.603 1.00 89.94 87 LEU A C 1
ATOM 669 O O . LEU A 1 87 ? 3.725 3.273 11.078 1.00 89.94 87 LEU A O 1
ATOM 673 N N . LEU A 1 88 ? 2.607 1.319 10.875 1.00 84.25 88 LEU A N 1
ATOM 674 C CA . LEU A 1 88 ? 3.407 0.497 11.783 1.00 84.25 88 LEU A CA 1
ATOM 675 C C . LEU A 1 88 ? 4.271 -0.493 11.006 1.00 84.25 88 LEU A C 1
ATOM 677 O O . LEU A 1 88 ? 5.472 -0.584 11.257 1.00 84.25 88 LEU A O 1
ATOM 681 N N . ASP A 1 89 ? 3.671 -1.184 10.034 1.00 81.94 89 ASP A N 1
ATOM 682 C CA . ASP A 1 89 ? 4.330 -2.245 9.277 1.00 81.94 89 ASP A CA 1
ATOM 683 C C . ASP A 1 89 ? 4.221 -2.007 7.772 1.00 81.94 89 ASP A C 1
ATOM 685 O O . ASP A 1 89 ? 3.141 -1.765 7.221 1.00 81.94 89 ASP A O 1
ATOM 689 N N . MET A 1 90 ? 5.354 -2.135 7.088 1.00 88.00 90 MET A N 1
ATOM 690 C CA . MET A 1 90 ? 5.436 -1.994 5.642 1.00 88.00 90 MET A CA 1
ATOM 691 C C . MET A 1 90 ? 6.232 -3.150 5.031 1.00 88.00 90 MET A C 1
ATOM 693 O O . MET A 1 90 ? 7.444 -3.253 5.207 1.00 88.00 90 MET A O 1
ATOM 697 N N . ILE A 1 91 ? 5.558 -4.010 4.269 1.00 87.62 91 ILE A N 1
ATOM 698 C CA . ILE A 1 91 ? 6.157 -5.188 3.631 1.00 87.62 91 ILE A CA 1
ATOM 699 C C . ILE A 1 91 ? 6.124 -5.008 2.111 1.00 87.62 91 ILE A C 1
ATOM 701 O O . ILE A 1 91 ? 5.075 -5.121 1.477 1.00 87.62 91 ILE A O 1
ATOM 705 N N . LEU A 1 92 ? 7.288 -4.719 1.530 1.00 91.06 92 LEU A N 1
ATOM 706 C CA . LEU A 1 92 ? 7.482 -4.377 0.114 1.00 91.06 92 LEU A CA 1
ATOM 707 C C . LEU A 1 92 ? 8.490 -5.299 -0.595 1.00 91.06 92 LEU A C 1
ATOM 709 O O . LEU A 1 92 ? 8.891 -5.030 -1.730 1.00 91.06 92 LEU A O 1
ATOM 713 N N . SER A 1 93 ? 8.902 -6.386 0.057 1.00 86.38 93 SER A N 1
ATOM 714 C CA . SER A 1 93 ? 9.829 -7.381 -0.486 1.00 86.38 93 SER A CA 1
ATOM 715 C C . SER A 1 93 ? 9.404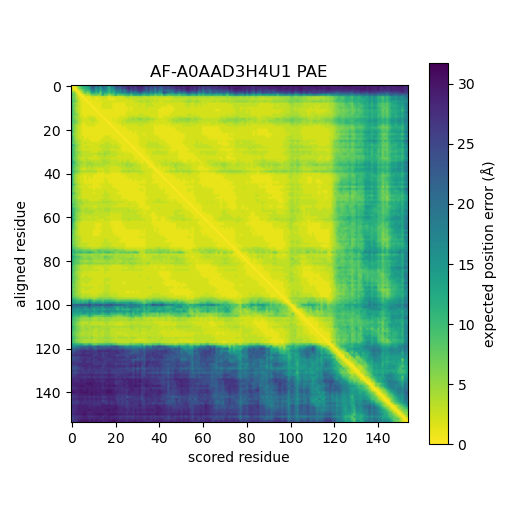 -7.940 -1.848 1.00 86.38 93 SER A C 1
ATOM 717 O O . SER A 1 93 ? 8.215 -8.019 -2.144 1.00 86.38 93 SER A O 1
ATOM 719 N N . ASN A 1 94 ? 10.366 -8.395 -2.652 1.00 92.00 94 ASN A N 1
ATOM 720 C CA . ASN A 1 94 ? 10.120 -9.003 -3.966 1.00 92.00 94 ASN A CA 1
ATOM 721 C C . ASN A 1 94 ? 9.328 -8.062 -4.898 1.00 92.00 94 ASN A C 1
ATOM 723 O O . ASN A 1 94 ? 8.224 -8.378 -5.344 1.00 92.00 94 ASN A O 1
ATOM 727 N N . ASN A 1 95 ? 9.893 -6.882 -5.148 1.00 93.81 95 ASN A N 1
ATOM 728 C CA . ASN A 1 95 ? 9.414 -5.879 -6.102 1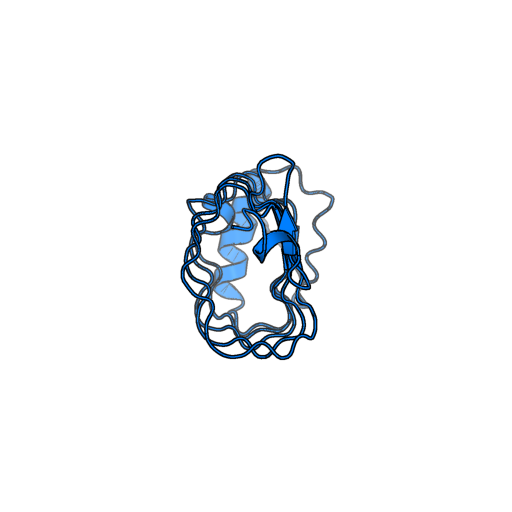.00 93.81 95 ASN A CA 1
ATOM 729 C C . ASN A 1 95 ? 10.626 -5.313 -6.875 1.00 93.81 95 ASN A C 1
ATOM 731 O O . ASN A 1 95 ? 11.723 -5.865 -6.828 1.00 93.81 95 ASN A O 1
ATOM 735 N N . ASN A 1 96 ? 10.449 -4.212 -7.603 1.00 93.38 96 ASN A N 1
ATOM 736 C CA . ASN A 1 96 ? 11.480 -3.567 -8.417 1.00 93.38 96 ASN A CA 1
ATOM 737 C C . ASN A 1 96 ? 11.828 -2.145 -7.928 1.00 93.38 96 ASN A C 1
ATOM 739 O O . ASN A 1 96 ? 12.270 -1.318 -8.731 1.00 93.38 96 ASN A O 1
ATOM 743 N N . PHE A 1 97 ? 11.633 -1.824 -6.643 1.00 86.31 97 PHE A N 1
ATOM 744 C CA . PHE A 1 97 ? 11.877 -0.473 -6.121 1.00 86.31 97 PHE A CA 1
ATOM 745 C C . PHE A 1 97 ? 13.360 -0.085 -6.194 1.00 86.31 97 PHE A C 1
ATOM 747 O O . PHE A 1 97 ? 14.235 -0.884 -5.868 1.00 86.31 97 PHE A O 1
ATOM 754 N N . SER A 1 98 ? 13.654 1.149 -6.611 1.00 82.12 98 SER A N 1
ATOM 755 C CA . SER A 1 98 ? 15.019 1.653 -6.828 1.00 82.12 98 SER A CA 1
ATOM 756 C C . SER A 1 98 ? 15.484 2.674 -5.782 1.00 82.12 98 SER A C 1
ATOM 758 O O . SER A 1 98 ? 16.689 2.857 -5.604 1.00 82.12 98 SER A O 1
ATOM 760 N N . SER A 1 99 ? 14.569 3.286 -5.019 1.00 76.12 99 SER A N 1
ATOM 761 C CA . SER A 1 99 ? 14.883 4.229 -3.930 1.00 76.12 99 SER A CA 1
ATOM 762 C C . SER A 1 99 ? 13.881 4.157 -2.766 1.00 76.12 99 SER A C 1
ATOM 764 O O . SER A 1 99 ? 12.731 3.763 -2.954 1.00 76.12 99 SER A O 1
ATOM 766 N N . ILE A 1 100 ? 14.338 4.526 -1.561 1.00 69.50 100 ILE A N 1
ATOM 767 C CA . ILE A 1 100 ? 13.595 4.463 -0.280 1.00 69.50 100 ILE A CA 1
ATOM 768 C C . ILE A 1 100 ? 13.404 5.856 0.365 1.00 69.50 100 ILE A C 1
ATOM 770 O O . ILE A 1 100 ? 13.169 5.984 1.563 1.00 69.50 100 ILE A O 1
ATOM 774 N N . ALA A 1 101 ? 13.567 6.925 -0.413 1.00 63.75 101 ALA A N 1
ATOM 775 C CA . ALA A 1 101 ? 13.774 8.256 0.147 1.00 63.75 101 ALA A CA 1
ATOM 776 C C . ALA A 1 101 ? 12.606 8.719 1.050 1.00 63.75 101 ALA A C 1
ATOM 778 O O . ALA A 1 101 ? 11.440 8.635 0.667 1.00 63.75 101 ALA A O 1
ATOM 779 N N . TYR A 1 102 ? 12.941 9.263 2.225 1.00 63.28 102 TYR A N 1
ATOM 780 C CA . TYR A 1 102 ? 12.050 9.987 3.153 1.00 63.28 102 TYR A CA 1
ATOM 781 C C . TYR A 1 102 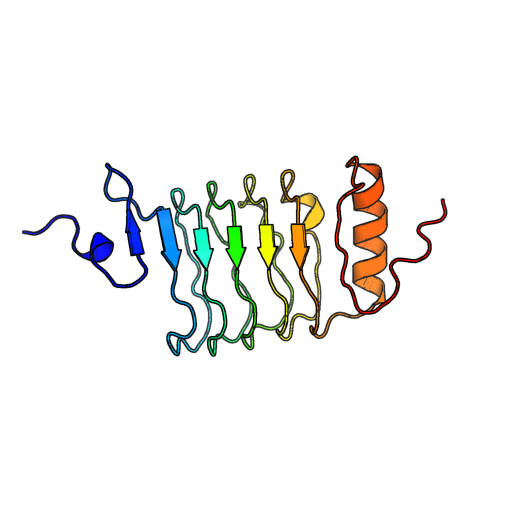? 10.960 9.186 3.887 1.00 63.28 102 TYR A C 1
ATOM 783 O O . TYR A 1 102 ? 10.231 9.773 4.690 1.00 63.28 102 TYR A O 1
ATOM 791 N N . VAL A 1 103 ? 10.851 7.868 3.685 1.00 63.56 103 VAL A N 1
ATOM 792 C CA . VAL A 1 103 ? 9.846 7.037 4.386 1.00 63.56 103 VAL A CA 1
ATOM 793 C C . VAL A 1 103 ? 10.031 7.101 5.909 1.00 63.56 103 VAL A C 1
ATOM 795 O O . VAL A 1 103 ? 9.063 7.253 6.651 1.00 63.56 103 VAL A O 1
ATOM 798 N N . LEU A 1 104 ? 11.285 7.055 6.375 1.00 58.56 104 LEU A N 1
ATOM 799 C CA . LEU A 1 104 ? 11.639 7.075 7.801 1.00 58.56 104 LEU A CA 1
ATOM 800 C C . LEU A 1 104 ? 11.435 8.449 8.465 1.00 58.56 104 LEU A C 1
ATOM 802 O O . LEU A 1 104 ? 11.328 8.525 9.684 1.00 58.56 104 LEU A O 1
ATOM 806 N N . GLU A 1 105 ? 11.365 9.530 7.684 1.00 67.94 105 GLU A N 1
ATOM 807 C CA . GLU A 1 105 ? 11.142 10.884 8.211 1.00 67.94 105 GLU A CA 1
ATOM 808 C C . GLU A 1 105 ? 9.653 11.175 8.442 1.00 67.94 105 GLU A C 1
ATOM 810 O O . GLU A 1 105 ? 9.295 11.917 9.356 1.00 67.94 105 GLU A O 1
ATOM 815 N N . ASN A 1 106 ? 8.781 10.581 7.625 1.00 75.38 106 ASN A N 1
ATOM 816 C CA . ASN A 1 106 ? 7.365 10.944 7.546 1.00 75.38 106 ASN A CA 1
ATOM 817 C C . ASN A 1 106 ? 6.410 9.898 8.142 1.00 75.38 106 ASN A C 1
ATOM 819 O O . ASN A 1 106 ? 5.231 10.192 8.339 1.00 75.38 106 ASN A O 1
ATOM 823 N N . CYS A 1 107 ? 6.910 8.704 8.476 1.00 78.62 107 CYS A N 1
ATOM 824 C CA . CYS A 1 107 ? 6.156 7.649 9.158 1.00 78.62 107 CYS A CA 1
ATOM 825 C C . CYS A 1 107 ? 6.663 7.479 10.607 1.00 78.62 107 CYS A C 1
ATOM 827 O O . CYS A 1 107 ? 7.387 6.528 10.900 1.00 78.62 107 CYS A O 1
ATOM 829 N N . PRO A 1 108 ? 6.303 8.376 11.549 1.00 78.88 108 PRO A N 1
ATOM 830 C CA . PRO A 1 108 ? 6.911 8.433 12.885 1.00 78.88 108 PRO A CA 1
ATOM 831 C C . PRO A 1 108 ? 6.589 7.232 13.787 1.00 78.88 108 PRO A C 1
ATOM 833 O O . PRO A 1 108 ? 7.203 7.086 14.842 1.00 78.88 108 PRO A O 1
ATOM 836 N N . LYS A 1 109 ? 5.605 6.405 13.417 1.00 82.00 109 LYS A N 1
ATOM 837 C CA . LYS A 1 109 ? 5.223 5.194 14.154 1.00 82.00 109 LYS A CA 1
ATOM 838 C C . LYS A 1 109 ? 5.722 3.903 13.507 1.00 82.00 109 LYS A C 1
ATOM 840 O O . LYS A 1 109 ? 5.418 2.839 14.035 1.00 82.00 109 LYS A O 1
ATOM 845 N N . LEU A 1 110 ? 6.459 3.982 12.398 1.00 76.50 110 LEU A N 1
ATOM 846 C CA . LEU A 1 110 ? 6.893 2.797 11.668 1.00 76.50 110 LEU A CA 1
ATOM 847 C C . LEU A 1 110 ? 7.825 1.956 12.547 1.00 76.50 110 LEU A C 1
ATOM 849 O O . LEU A 1 110 ? 8.859 2.435 13.011 1.00 76.50 110 LEU A O 1
ATOM 853 N N . VAL A 1 111 ? 7.440 0.704 12.776 1.00 74.62 111 VAL A N 1
ATOM 854 C CA . VAL A 1 111 ? 8.172 -0.269 13.596 1.00 74.62 111 VAL A CA 1
ATOM 855 C C . VAL A 1 111 ? 8.911 -1.269 12.718 1.00 74.62 111 VAL A C 1
ATOM 857 O O . VAL A 1 111 ? 10.009 -1.685 13.0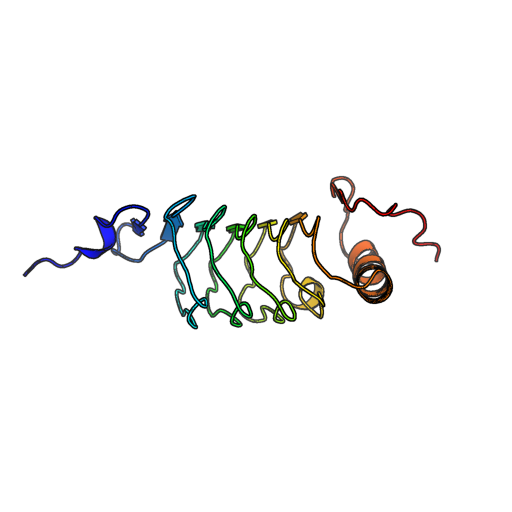74 1.00 74.62 111 VAL A O 1
ATOM 860 N N . SER A 1 112 ? 8.336 -1.644 11.574 1.00 72.94 112 SER A N 1
ATOM 861 C CA . SER A 1 112 ? 8.878 -2.687 10.706 1.00 72.94 112 SER A CA 1
ATOM 862 C C . SER A 1 112 ? 8.836 -2.279 9.239 1.00 72.94 112 SER A C 1
ATOM 864 O O . SER A 1 112 ? 7.812 -1.807 8.734 1.00 72.94 112 SER A O 1
ATOM 866 N N . ILE A 1 113 ? 9.948 -2.501 8.532 1.00 77.50 113 ILE A N 1
ATOM 867 C CA . ILE A 1 113 ? 10.014 -2.370 7.076 1.00 77.50 113 ILE A CA 1
ATOM 868 C C . ILE A 1 113 ? 10.767 -3.553 6.463 1.00 77.50 113 ILE A C 1
ATOM 870 O O . ILE A 1 113 ? 11.903 -3.842 6.837 1.00 77.50 113 ILE A O 1
ATOM 874 N N . ALA A 1 114 ? 10.145 -4.224 5.495 1.00 78.00 114 ALA A N 1
ATOM 875 C CA . ALA A 1 114 ? 10.753 -5.318 4.743 1.00 78.00 114 ALA A CA 1
ATOM 876 C C . ALA A 1 114 ? 10.894 -4.934 3.266 1.00 78.00 114 ALA A C 1
ATOM 878 O O . ALA A 1 114 ? 9.908 -4.640 2.590 1.00 78.00 114 ALA A O 1
ATOM 879 N N . LEU A 1 115 ? 12.136 -4.930 2.774 1.00 79.88 115 LEU A N 1
ATOM 880 C CA . LEU A 1 115 ? 12.502 -4.459 1.429 1.00 79.88 115 LEU A CA 1
ATOM 881 C C . LEU A 1 115 ? 13.380 -5.447 0.652 1.00 79.88 115 LEU A C 1
ATOM 883 O O . LEU A 1 115 ? 13.934 -5.084 -0.387 1.00 79.88 115 LEU A O 1
ATOM 887 N N . THR A 1 116 ? 13.526 -6.686 1.131 1.00 77.38 116 THR A N 1
ATOM 888 C CA . THR A 1 116 ? 14.346 -7.716 0.468 1.00 77.38 116 THR A CA 1
ATOM 889 C C . THR A 1 116 ? 13.995 -7.880 -1.002 1.00 77.38 116 THR A C 1
ATOM 891 O O . THR A 1 116 ? 12.841 -7.728 -1.392 1.00 77.38 116 THR A O 1
ATOM 894 N N . ASN A 1 117 ? 14.988 -8.242 -1.818 1.00 81.88 117 ASN A N 1
ATOM 895 C CA . ASN A 1 117 ? 14.788 -8.556 -3.235 1.00 81.88 117 ASN A CA 1
ATOM 896 C C . ASN A 1 117 ? 14.084 -7.420 -4.002 1.00 81.88 117 ASN A C 1
ATOM 898 O O . ASN A 1 117 ? 13.062 -7.627 -4.650 1.00 81.88 117 ASN A O 1
ATOM 902 N N . ASN A 1 118 ? 14.643 -6.216 -3.892 1.00 83.06 118 ASN A N 1
ATOM 903 C CA . ASN A 1 118 ? 14.303 -5.044 -4.696 1.00 83.06 118 ASN A CA 1
ATOM 904 C C . ASN A 1 118 ? 15.540 -4.551 -5.464 1.00 83.06 118 ASN A C 1
ATOM 906 O O . ASN A 1 118 ? 16.655 -5.027 -5.249 1.00 83.06 118 ASN A O 1
ATOM 910 N N . SER A 1 119 ? 15.354 -3.555 -6.328 1.00 80.25 119 SER A N 1
ATOM 911 C CA . SER A 1 119 ? 16.403 -2.957 -7.168 1.00 80.25 119 SER A CA 1
ATOM 912 C C . SER A 1 119 ? 17.145 -1.787 -6.496 1.00 80.25 119 SER A C 1
ATOM 914 O O . SER A 1 119 ? 17.773 -0.978 -7.184 1.00 80.25 119 SER A O 1
ATOM 916 N N . HIS A 1 120 ? 17.059 -1.646 -5.168 1.00 65.62 120 HIS A N 1
ATOM 917 C CA . HIS A 1 120 ? 17.669 -0.530 -4.445 1.00 65.62 120 HIS A CA 1
ATOM 918 C C . HIS A 1 120 ? 19.197 -0.548 -4.561 1.00 65.62 120 HIS A C 1
ATOM 920 O O . HIS A 1 120 ? 19.842 -1.593 -4.462 1.00 65.62 120 HIS A O 1
ATOM 926 N N . THR A 1 121 ? 19.800 0.634 -4.697 1.00 53.94 121 THR A N 1
ATOM 927 C CA . THR A 1 121 ? 21.255 0.763 -4.557 1.00 53.94 121 THR A CA 1
ATOM 928 C C . THR A 1 121 ? 21.631 0.737 -3.071 1.00 53.94 121 THR A C 1
ATOM 930 O O . THR A 1 121 ? 21.041 1.448 -2.259 1.00 53.94 121 THR A O 1
ATOM 933 N N . LEU A 1 122 ? 22.628 -0.078 -2.701 1.00 51.34 122 LEU A N 1
ATOM 934 C CA . LEU A 1 122 ? 23.115 -0.250 -1.317 1.00 51.34 122 LEU A CA 1
ATOM 935 C C . LEU A 1 122 ? 23.483 1.075 -0.611 1.00 51.34 122 LEU A C 1
ATOM 937 O O . LEU A 1 122 ? 23.507 1.132 0.615 1.00 51.34 122 LEU A O 1
ATOM 941 N N . LEU A 1 123 ? 23.767 2.139 -1.371 1.00 44.31 123 LEU A N 1
ATOM 942 C CA . LEU A 1 123 ? 24.295 3.402 -0.855 1.00 44.31 123 LEU A CA 1
ATOM 943 C C . LEU A 1 123 ? 23.217 4.340 -0.278 1.00 44.31 123 LEU A C 1
ATOM 945 O O . LEU A 1 123 ? 23.485 5.007 0.717 1.00 44.31 123 LEU A O 1
ATOM 949 N N . SER A 1 124 ? 22.006 4.383 -0.852 1.00 48.19 124 SER A N 1
ATOM 950 C CA . SER A 1 124 ? 20.916 5.238 -0.339 1.00 48.19 124 SER A CA 1
ATOM 951 C C . SER A 1 124 ? 20.271 4.653 0.918 1.00 48.19 124 SER A C 1
ATOM 953 O O . SER A 1 124 ? 19.958 5.375 1.854 1.00 48.19 124 SER A O 1
ATOM 955 N N . VAL A 1 125 ? 20.146 3.325 0.975 1.00 49.88 125 VAL A N 1
ATOM 956 C CA . VAL A 1 125 ? 19.553 2.613 2.118 1.00 49.88 125 VAL A CA 1
ATOM 957 C C . VAL A 1 125 ? 20.437 2.733 3.372 1.00 49.88 125 VAL A C 1
ATOM 959 O O . VAL A 1 125 ? 19.925 2.855 4.480 1.00 49.88 125 VAL A O 1
ATOM 962 N N . HIS A 1 126 ? 21.767 2.758 3.217 1.00 42.56 126 HIS A N 1
ATOM 963 C CA . HIS A 1 126 ? 22.712 2.853 4.337 1.00 42.56 126 HIS A CA 1
ATOM 964 C C . HIS A 1 126 ? 22.686 4.219 5.057 1.00 42.56 126 HIS A C 1
ATOM 966 O O . HIS A 1 126 ? 22.782 4.262 6.284 1.00 42.56 126 HIS A O 1
ATOM 972 N N . LEU A 1 127 ? 22.524 5.328 4.321 1.00 42.81 127 LEU A N 1
ATOM 973 C CA . LEU A 1 127 ? 22.535 6.687 4.889 1.00 42.81 127 LEU A CA 1
ATOM 974 C C . LEU A 1 127 ? 21.248 7.009 5.675 1.00 42.81 127 LEU A C 1
ATOM 976 O O . LEU A 1 127 ? 21.306 7.581 6.768 1.00 42.81 127 LEU A O 1
ATOM 980 N N . ASP A 1 128 ? 20.098 6.583 5.146 1.00 50.34 128 ASP A N 1
ATOM 981 C CA . ASP A 1 128 ? 18.782 6.836 5.746 1.00 50.34 128 ASP A CA 1
ATOM 982 C C . ASP A 1 128 ? 18.585 6.002 7.031 1.00 50.34 128 ASP A C 1
ATOM 984 O O . ASP A 1 128 ? 18.049 6.486 8.031 1.00 50.34 128 ASP A O 1
ATOM 988 N N . LEU A 1 129 ? 19.111 4.769 7.061 1.00 49.62 129 LEU A N 1
ATOM 989 C CA . LEU A 1 129 ? 18.998 3.867 8.214 1.00 49.62 129 LEU A CA 1
ATOM 990 C C . LEU A 1 129 ? 19.896 4.252 9.400 1.00 49.62 129 LEU A C 1
ATOM 992 O O . LEU A 1 129 ? 19.448 4.141 10.543 1.00 49.62 129 LEU A O 1
ATOM 996 N N . CYS A 1 130 ? 21.136 4.718 9.186 1.00 45.00 130 CYS A N 1
ATOM 997 C CA . CYS A 1 130 ? 21.974 5.162 10.314 1.00 45.00 130 CYS A CA 1
ATOM 998 C C . CYS A 1 130 ? 21.427 6.442 10.976 1.00 45.00 130 CYS A C 1
ATOM 1000 O O . CYS A 1 130 ? 21.633 6.639 12.174 1.00 45.00 130 CYS A O 1
ATOM 1002 N N . SER A 1 131 ? 20.679 7.265 10.235 1.00 47.28 131 SER A N 1
ATOM 1003 C CA . SER A 1 131 ? 19.978 8.439 10.770 1.00 47.28 131 SER A CA 1
ATOM 1004 C C . SER A 1 131 ? 18.752 8.039 11.609 1.00 47.28 131 SER A C 1
ATOM 1006 O O . SER A 1 131 ? 18.531 8.591 12.686 1.00 47.28 131 SER A O 1
ATOM 1008 N N . ALA A 1 132 ? 18.000 7.018 11.179 1.00 47.94 132 ALA A N 1
ATOM 1009 C CA . ALA A 1 132 ? 16.834 6.505 11.905 1.00 47.94 132 ALA A CA 1
ATOM 1010 C C . ALA A 1 132 ? 17.190 5.703 13.177 1.00 47.94 132 ALA A C 1
ATOM 1012 O O . ALA A 1 132 ? 16.482 5.802 14.184 1.00 47.94 132 ALA A O 1
ATOM 1013 N N . LYS A 1 133 ? 18.319 4.971 13.178 1.00 48.41 133 LYS A N 1
ATOM 1014 C CA . LYS A 1 133 ? 18.797 4.180 14.333 1.00 48.41 133 LYS A CA 1
ATOM 1015 C C . LYS A 1 133 ? 19.088 5.009 15.589 1.00 48.41 133 LYS A C 1
ATOM 1017 O O . LYS A 1 133 ? 19.041 4.469 16.686 1.00 48.41 133 LYS A O 1
ATOM 1022 N N . GLN A 1 134 ? 19.398 6.301 15.454 1.00 47.38 134 GLN A N 1
ATOM 1023 C CA . GLN A 1 134 ? 19.670 7.168 16.609 1.00 47.38 134 GLN A CA 1
ATOM 1024 C C . GLN A 1 134 ? 18.398 7.648 17.327 1.00 47.38 134 GLN A C 1
ATOM 1026 O O . GLN A 1 134 ? 18.494 8.164 18.437 1.00 47.38 134 GLN A O 1
ATOM 1031 N N . ASN A 1 135 ? 17.215 7.480 16.722 1.00 40.28 135 ASN A N 1
ATOM 1032 C CA . ASN A 1 135 ? 15.972 8.090 17.205 1.00 40.28 135 ASN A CA 1
ATOM 1033 C C . ASN A 1 135 ? 14.973 7.096 17.819 1.00 40.28 135 ASN A C 1
ATOM 1035 O O . ASN A 1 135 ? 13.924 7.499 18.316 1.00 40.28 135 ASN A O 1
ATOM 1039 N N . THR A 1 136 ? 15.270 5.797 17.787 1.00 38.84 136 THR A N 1
ATOM 1040 C CA . THR A 1 136 ? 14.360 4.742 18.247 1.00 38.84 136 THR A CA 1
ATOM 1041 C C . THR A 1 136 ? 15.159 3.623 18.926 1.00 38.84 136 THR A C 1
ATOM 1043 O O . THR A 1 136 ? 16.240 3.244 18.483 1.00 38.84 136 THR A O 1
ATOM 1046 N N . ASN A 1 137 ? 14.655 3.122 20.056 1.00 39.00 137 ASN A N 1
ATOM 1047 C CA . ASN A 1 137 ? 15.259 2.060 20.874 1.00 39.00 137 ASN A CA 1
ATOM 1048 C C . ASN A 1 137 ? 15.069 0.689 20.170 1.00 39.00 137 ASN A C 1
ATOM 1050 O O . ASN A 1 137 ? 14.252 -0.129 20.585 1.00 39.00 137 ASN A O 1
ATOM 1054 N N . LEU A 1 138 ? 15.730 0.496 19.024 1.00 44.50 138 LEU A N 1
ATOM 1055 C CA . LEU A 1 138 ? 15.459 -0.573 18.048 1.00 44.50 138 LEU A CA 1
ATOM 1056 C C . LEU A 1 138 ? 16.268 -1.857 18.295 1.00 44.50 138 LEU A C 1
ATOM 1058 O O . LEU A 1 138 ? 17.102 -2.236 17.470 1.00 44.50 138 LEU A O 1
ATOM 1062 N N . ASP A 1 139 ? 15.997 -2.555 19.395 1.00 36.22 139 ASP A N 1
ATOM 1063 C CA . ASP A 1 139 ? 16.581 -3.884 19.646 1.00 36.22 139 ASP A CA 1
ATOM 1064 C C . ASP A 1 139 ? 15.895 -5.022 18.852 1.00 36.22 139 ASP A C 1
ATOM 1066 O O . ASP A 1 139 ? 16.395 -6.143 18.856 1.00 36.22 139 ASP A O 1
ATOM 1070 N N . ASP A 1 140 ? 14.799 -4.752 18.126 1.00 33.91 140 ASP A N 1
ATOM 1071 C CA . ASP A 1 140 ? 13.948 -5.797 17.515 1.00 33.91 140 ASP A CA 1
ATOM 1072 C C . ASP A 1 140 ? 13.811 -5.706 15.981 1.0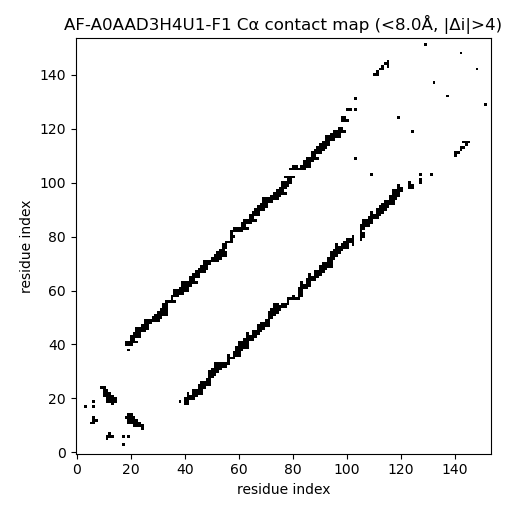0 33.91 140 ASP A C 1
ATOM 1074 O O . ASP A 1 140 ? 12.950 -6.337 15.366 1.00 33.91 140 ASP A O 1
ATOM 1078 N N . PHE A 1 141 ? 14.658 -4.910 15.319 1.00 39.69 141 PHE A N 1
ATOM 1079 C CA . PHE A 1 141 ? 14.583 -4.771 13.866 1.00 39.69 141 PHE A CA 1
ATOM 1080 C C . PHE A 1 141 ? 15.221 -5.985 13.184 1.00 39.69 141 PHE A C 1
ATOM 1082 O O . PHE A 1 141 ? 16.443 -6.065 13.021 1.00 39.69 141 PHE A O 1
ATOM 1089 N N . VAL A 1 142 ? 14.386 -6.922 12.734 1.00 37.81 142 VAL A N 1
ATOM 1090 C CA . VAL A 1 142 ? 14.768 -7.925 11.734 1.00 37.81 142 VAL A CA 1
ATOM 1091 C C . VAL A 1 142 ? 14.972 -7.196 10.401 1.00 37.81 142 VAL A C 1
ATOM 1093 O O . VAL A 1 142 ? 14.130 -7.211 9.509 1.00 37.81 142 VAL A O 1
ATOM 1096 N N . LEU A 1 143 ? 16.116 -6.519 10.270 1.00 46.31 143 LEU A N 1
ATOM 1097 C CA . LEU A 1 143 ? 16.710 -6.192 8.978 1.00 46.31 143 LEU A CA 1
ATOM 1098 C C . LEU A 1 143 ? 17.207 -7.509 8.382 1.00 46.31 143 LEU A C 1
ATOM 1100 O O . LEU A 1 143 ? 18.401 -7.802 8.404 1.00 46.31 143 LEU A O 1
ATOM 1104 N N . ASP A 1 144 ? 16.300 -8.314 7.837 1.00 41.09 144 ASP A N 1
ATOM 1105 C CA . ASP A 1 144 ? 16.704 -9.239 6.788 1.00 41.09 144 ASP A CA 1
ATOM 1106 C C . ASP A 1 144 ? 16.922 -8.373 5.547 1.00 41.09 144 ASP A C 1
ATOM 1108 O O . ASP A 1 144 ? 16.041 -8.171 4.733 1.00 41.09 144 ASP A O 1
ATOM 1112 N N . LEU A 1 145 ? 18.054 -7.681 5.483 1.00 45.25 145 LEU A N 1
ATOM 1113 C CA . LEU A 1 145 ? 18.620 -7.242 4.223 1.00 45.25 145 LEU A CA 1
ATOM 1114 C C . LEU A 1 145 ? 19.723 -8.256 3.984 1.00 45.25 145 LEU A C 1
ATOM 1116 O O . LEU A 1 145 ? 20.635 -8.379 4.798 1.00 45.25 145 LEU A O 1
ATOM 1120 N N . THR A 1 146 ? 19.698 -8.961 2.862 1.00 38.19 146 THR A N 1
ATOM 1121 C CA . THR A 1 146 ? 20.755 -9.911 2.482 1.00 38.19 146 THR A CA 1
ATOM 1122 C C . THR A 1 146 ? 22.137 -9.249 2.286 1.00 38.19 146 THR A C 1
ATOM 1124 O O . THR A 1 146 ? 23.074 -9.890 1.816 1.00 38.19 146 THR A O 1
ATOM 1127 N N . GLY A 1 147 ? 22.292 -7.970 2.650 1.00 41.09 147 GLY A N 1
ATOM 1128 C CA . GLY A 1 147 ? 23.549 -7.270 2.865 1.00 41.09 147 GLY A CA 1
ATOM 1129 C C . GLY A 1 147 ? 23.644 -6.820 4.323 1.00 41.09 147 GLY A C 1
ATOM 1130 O O . GLY A 1 147 ? 22.863 -5.994 4.783 1.00 41.09 147 GLY A O 1
ATOM 1131 N N . THR A 1 148 ? 24.621 -7.381 5.027 1.00 36.12 148 THR A N 1
ATOM 1132 C CA . THR A 1 148 ? 25.027 -7.085 6.404 1.00 36.12 148 THR A CA 1
ATOM 1133 C C . THR A 1 148 ? 24.727 -5.650 6.857 1.00 36.12 148 THR A C 1
ATOM 1135 O O . THR A 1 148 ? 25.399 -4.706 6.436 1.00 36.12 148 THR A O 1
ATOM 1138 N N . ALA A 1 149 ? 23.811 -5.494 7.816 1.00 42.53 149 ALA A N 1
ATOM 1139 C CA . ALA A 1 149 ? 23.726 -4.312 8.675 1.00 42.53 149 ALA A CA 1
ATOM 1140 C C . ALA A 1 149 ? 24.910 -4.293 9.666 1.00 42.53 149 ALA A C 1
ATOM 1142 O O . ALA A 1 149 ? 24.737 -4.286 10.882 1.00 42.53 149 ALA A O 1
ATOM 1143 N N . SER A 1 150 ? 26.137 -4.348 9.152 1.00 41.12 150 SER A N 1
ATOM 1144 C CA . SER A 1 150 ? 27.353 -4.219 9.944 1.00 41.12 150 SER A CA 1
ATOM 1145 C C . SER A 1 150 ? 27.923 -2.822 9.740 1.00 41.12 150 SER A C 1
ATOM 1147 O O . SER A 1 150 ? 28.377 -2.497 8.644 1.00 41.12 150 SER A O 1
ATOM 1149 N N . ASN A 1 151 ? 27.951 -2.063 10.837 1.00 39.62 151 ASN A N 1
ATOM 1150 C CA . ASN A 1 151 ? 28.707 -0.826 11.055 1.00 39.62 151 ASN A CA 1
ATOM 1151 C C . ASN A 1 151 ? 27.974 0.483 10.714 1.00 39.62 151 ASN A C 1
ATOM 1153 O O . ASN A 1 151 ? 28.384 1.213 9.820 1.00 39.62 151 ASN A O 1
ATOM 1157 N N . CYS A 1 152 ? 26.978 0.854 11.527 1.00 41.84 152 CYS A N 1
ATOM 1158 C CA . CYS A 1 152 ? 26.884 2.265 11.918 1.00 41.84 152 CYS A CA 1
ATOM 1159 C C . CYS A 1 152 ? 27.948 2.470 13.013 1.00 41.84 152 CYS A C 1
ATOM 1161 O O . CYS A 1 152 ? 27.710 2.131 14.172 1.00 41.84 152 CYS A O 1
ATOM 1163 N N . SER A 1 153 ? 29.148 2.910 12.634 1.00 33.50 153 SER A N 1
ATOM 1164 C CA . SER A 1 153 ? 30.098 3.500 13.589 1.00 33.50 153 SER A CA 1
ATOM 1165 C C . SER A 1 153 ? 29.813 5.006 13.671 1.00 33.50 153 SER A C 1
ATOM 1167 O O . SER A 1 153 ? 29.357 5.552 12.664 1.00 33.50 153 SER A O 1
ATOM 1169 N N . PRO A 1 154 ? 30.033 5.655 14.829 1.00 44.00 154 PRO A N 1
ATOM 1170 C CA . PRO A 1 154 ? 29.846 7.098 14.985 1.00 44.00 154 PRO A CA 1
ATOM 1171 C C . PRO A 1 154 ? 30.697 7.924 14.013 1.00 44.00 154 PRO A C 1
ATOM 1173 O O . PRO A 1 154 ? 31.774 7.433 13.597 1.00 44.00 154 PRO A O 1
#

Sequence (154 aa):
MSTSDHCSWYGVSCNTGYYVTVINLPQSGLSGSLPFLKMDKLEYLTLPNNYLTGAIPNFDMGNLEQMILNDNSLDNGIPAFDKLPNLLDMILSNNNFSSIAYVLENCPKLVSIALTNNSHTLLSVHLDLCSAKQNTNLDDFVLDLTGTASNCSP

Nearest PDB structures (foldseek):
  5zsu-assembly1_A  TM=8.709E-01  e=2.200E-03  Homo sapiens
  4u06-assembly1_A  TM=6.453E-01  e=3.043E-03  Leptospira interrogans serovar Copenhageni str. Fiocruz L1-130
  8b41-assembly1_B  TM=8.086E-01  e=5.634E-02  Mus musculus
  3oja-assembly1_A  TM=7.962E-01  e=1.338E-01  Anopheles gambiae
  3o53-assembly1_A  TM=7.385E-01  e=1.367E+00  Anopheles gambiae

Solvent-accessible surface area (backbone atoms only — not comparable to full-atom values): 8344 Å² total; per-residue (Å²): 129,86,90,54,68,69,52,70,37,88,43,37,37,48,51,100,84,67,46,53,27,35,41,47,47,58,64,64,71,46,64,49,62,63,69,82,49,77,39,65,57,26,31,38,44,35,44,28,49,27,53,30,27,49,47,62,52,70,42,43,22,52,44,23,31,37,42,34,49,22,42,28,50,32,22,52,46,49,46,43,35,77,36,25,57,42,24,29,39,39,37,49,24,40,28,42,31,45,42,71,58,53,37,80,75,31,21,82,49,55,71,45,70,42,59,36,67,42,56,52,53,76,69,64,61,53,60,58,48,57,62,52,58,77,77,48,94,69,89,77,67,77,72,69,44,101,61,79,93,74,75,86,68,136

Foldseek 3Di:
DDDAVVCVDPQFHADPVNATQTRAQECVQDEEEDDADARQRHAYDAHEQYAYEEADDLHQHQNHAEDHHYNYAYEEAHDQNLRPQNHAEYHHAHYAYAYDPNVLVRNVNHLAYHHENYNYDPVRVLVSVLVSVVPDPNPDYPPPHVDDPPDPDD

Organism: NCBI:txid426638

InterPro domains:
  IPR032675 Leucine-rich repeat domain superfamily [G3DSA:3.80.10.10] (1-153)
  IPR050994 Arabidopsis Inactive Receptor-like Kinases [PTHR48010] (3-120)

Mean predicted aligned error: 8.95 Å

Secondary structure (DSSP, 8-state):
--S-GGGGSTTEEE-TTS-EEEEE-TTS--EEPPPP-B-TT--EEE--SSEEEEPPP--B-TT--EEE--SSEEEEEPP--TT-TT--EEE--SSEEEE-TTHHHH-TT--EEE--SS---HHHHHHHHHHHTTSS--TT-----SS-------